Protein AF-A0A9P0Q1R1-F1 (afdb_monomer)

Solvent-accessible surface area (backbone atoms only — not comparable to full-atom values): 11435 Å² total; per-residue (Å²): 138,82,85,85,80,83,77,82,74,82,74,81,72,87,67,75,89,69,56,70,62,76,82,50,69,72,84,84,76,77,87,70,83,75,78,79,82,68,79,78,74,82,75,78,79,86,62,91,39,75,67,53,59,53,52,52,48,54,54,49,52,53,52,50,53,50,53,52,52,53,51,54,52,50,56,55,50,54,54,50,54,52,52,50,54,53,52,53,53,53,52,54,52,50,54,55,52,52,55,54,51,59,68,67,64,80,79,73,84,93,80,92,78,80,90,78,80,82,72,75,84,69,53,48,21,78,78,80,60,49,46,53,89,80,51,90,70,59,75,47,69,42,88,92,75,73,46,37,29,39,27,76,74,66,73,40,77,80,82,84,77,75,95,78,78,76,87,76,86,129

Radius of gyration: 47.28 Å; Cα contacts (8 Å, |Δi|>4): 59; chains: 1; bounding box: 115×58×116 Å

Foldseek 3Di:
DDDDDDDPPDDPDPDDCDPPCNVPVDPDDDPDPPPCPDDPPPDPPPPVPPVVVVVVVVVVVVVVVVVVVVVVVVVVVVVVVVVVVVVVVVVVVVVVVVVVVVVVVPDDDDDDDDDDPPPPPFAAAPQPRDTPVVDPADKDADPPPRHMHGCVRVVNPPPPDDPDDDPDDD

Sequence (170 aa):
MSRETDSFANKKYAFTLVSPKQLLPSPVTTQKNRIQTRKKGKSAIITSSPYKEELEKELQETQQMEQLKVKRNIDRQTKKEEKQKIIEQKQKLMKKKQQNRIRQKGKRPRHESTAESDDEDDTSCLYCSGLYSESVEGWINYIKCNKWAHCGCADVEDDDNEAHVHLFIL

InterPro domains:
  IPR011011 Zinc finger, FYVE/PHD-type [SSF57903] (112-158)

Organism: Acanthoscelides obtectus (NCBI:txid200917)

Mean predicted aligned error: 23.27 Å

Nearest PDB structures (foldseek):
  5yc4-assembly1_A  TM=7.554E-01  e=2.641E-02  Arabidopsis thaliana
  5c13-assembly2_G  TM=7.736E-01  e=5.683E-01  Homo sapiens
  1wen-assembly1_A  TM=4.992E-01  e=1.288E+00  Mus musculus

pLDDT: mean 72.81, std 15.69, range [38.12, 93.75]

Structure (mmCIF, N/CA/C/O backbone):
data_AF-A0A9P0Q1R1-F1
#
_entry.id   AF-A0A9P0Q1R1-F1
#
loop_
_atom_site.group_PDB
_atom_site.id
_atom_site.type_symbol
_atom_site.label_atom_id
_atom_site.label_alt_id
_atom_site.label_comp_id
_atom_site.label_asym_id
_atom_site.label_entity_id
_atom_site.label_seq_id
_atom_site.pdbx_PDB_ins_code
_atom_site.Cartn_x
_atom_site.Cartn_y
_atom_site.Cartn_z
_atom_site.occupancy
_atom_site.B_iso_or_equiv
_atom_site.auth_seq_id
_atom_site.auth_comp_id
_atom_site.auth_asym_id
_atom_site.auth_atom_id
_atom_site.pdbx_PDB_model_num
ATOM 1 N N . MET A 1 1 ? 89.881 -35.052 -56.780 1.00 41.00 1 MET A N 1
ATOM 2 C CA . MET A 1 1 ? 89.723 -33.662 -57.255 1.00 41.00 1 MET A CA 1
ATOM 3 C C . MET A 1 1 ? 88.570 -33.052 -56.485 1.00 41.00 1 MET A C 1
ATOM 5 O O . MET A 1 1 ? 87.518 -33.672 -56.385 1.00 41.00 1 MET A O 1
ATOM 9 N N . SER A 1 2 ? 88.874 -31.969 -55.784 1.00 41.84 2 SER A N 1
ATOM 10 C CA . SER A 1 2 ? 88.218 -31.515 -54.558 1.00 41.84 2 SER A CA 1
ATOM 11 C C . SER A 1 2 ? 86.962 -30.683 -54.820 1.00 41.84 2 SER A C 1
ATOM 13 O O . SER A 1 2 ? 86.873 -29.998 -55.831 1.00 41.84 2 SER A O 1
ATOM 15 N N . ARG A 1 3 ? 85.997 -30.755 -53.893 1.00 46.25 3 ARG A N 1
ATOM 16 C CA . ARG A 1 3 ? 84.803 -29.900 -53.847 1.00 46.25 3 ARG A CA 1
ATOM 17 C C . ARG A 1 3 ? 85.202 -28.510 -53.356 1.00 46.25 3 ARG A C 1
ATOM 19 O O . ARG A 1 3 ? 85.754 -28.399 -52.265 1.00 46.25 3 ARG A O 1
ATOM 26 N N . GLU A 1 4 ? 84.906 -27.482 -54.140 1.00 54.03 4 GLU A N 1
ATOM 27 C CA . GLU A 1 4 ? 85.075 -26.085 -53.743 1.00 54.03 4 GLU A CA 1
ATOM 28 C C . GLU A 1 4 ? 83.847 -25.645 -52.938 1.00 54.03 4 GLU A C 1
ATOM 30 O O . GLU A 1 4 ? 82.710 -25.699 -53.404 1.00 54.03 4 GLU A O 1
ATOM 35 N N . THR A 1 5 ? 84.072 -25.287 -51.676 1.00 54.78 5 THR A N 1
ATOM 36 C CA . THR A 1 5 ? 83.091 -24.630 -50.813 1.00 54.78 5 THR A CA 1
ATOM 37 C C . THR A 1 5 ? 83.268 -23.126 -50.961 1.00 54.78 5 THR A C 1
ATOM 39 O O . THR A 1 5 ? 84.217 -22.568 -50.405 1.00 54.78 5 THR A O 1
ATOM 42 N N . ASP A 1 6 ? 82.364 -22.465 -51.678 1.00 53.66 6 ASP A N 1
ATOM 43 C CA . ASP A 1 6 ? 82.364 -21.007 -51.752 1.00 53.66 6 ASP A CA 1
ATOM 44 C C . ASP A 1 6 ? 81.908 -20.403 -50.421 1.00 53.66 6 ASP A C 1
ATOM 46 O O . ASP A 1 6 ? 80.764 -20.535 -49.977 1.00 53.66 6 ASP A O 1
ATOM 50 N N . SER A 1 7 ? 82.852 -19.729 -49.766 1.00 52.12 7 SER A N 1
ATOM 51 C CA . SER A 1 7 ? 82.623 -18.936 -48.572 1.00 52.12 7 SER A CA 1
ATOM 52 C C . SER A 1 7 ? 81.792 -17.704 -48.934 1.00 52.12 7 SER A C 1
ATOM 54 O O . SER A 1 7 ? 82.274 -16.800 -49.621 1.00 52.12 7 SER A O 1
ATOM 56 N N . PHE A 1 8 ? 80.558 -17.619 -48.442 1.00 52.28 8 PHE A N 1
ATOM 57 C CA . PHE A 1 8 ? 79.785 -16.381 -48.514 1.00 52.28 8 PHE A CA 1
ATOM 58 C C . PHE A 1 8 ? 80.388 -15.349 -47.555 1.00 52.28 8 PHE A C 1
ATOM 60 O O . PHE A 1 8 ? 80.049 -15.269 -46.375 1.00 52.28 8 PHE A O 1
ATOM 67 N N . ALA A 1 9 ? 81.322 -14.558 -48.081 1.00 58.06 9 ALA A N 1
ATOM 68 C CA . ALA A 1 9 ? 81.870 -13.390 -47.420 1.00 58.06 9 ALA A CA 1
ATOM 69 C C . ALA A 1 9 ? 80.733 -12.419 -47.064 1.00 58.06 9 ALA A C 1
ATOM 71 O O . ALA A 1 9 ? 80.026 -11.900 -47.932 1.00 58.06 9 ALA A O 1
ATOM 72 N N . ASN A 1 10 ? 80.574 -12.179 -45.763 1.00 59.53 10 ASN A N 1
ATOM 73 C CA . ASN A 1 10 ? 79.672 -11.199 -45.177 1.00 59.53 10 ASN A CA 1
ATOM 74 C C . ASN A 1 10 ? 80.083 -9.789 -45.635 1.00 59.53 10 ASN A C 1
ATOM 76 O O . ASN A 1 10 ? 80.908 -9.121 -45.005 1.00 59.53 10 ASN A O 1
ATOM 80 N N . LYS A 1 11 ? 79.545 -9.349 -46.779 1.00 61.84 11 LYS A N 1
ATOM 81 C CA . LYS A 1 11 ? 79.620 -7.955 -47.220 1.00 61.84 11 LYS A CA 1
ATOM 82 C C . LYS A 1 11 ? 78.961 -7.106 -46.135 1.00 61.84 11 LYS A C 1
ATOM 84 O O . LYS A 1 11 ? 77.746 -7.141 -45.979 1.00 61.84 11 LYS A O 1
ATOM 89 N N . LYS A 1 12 ? 79.768 -6.339 -45.395 1.00 63.78 12 LYS A N 1
ATOM 90 C CA . LYS A 1 12 ? 79.289 -5.267 -44.516 1.00 63.78 12 LYS A CA 1
ATOM 91 C C . LYS A 1 12 ? 78.518 -4.275 -45.376 1.00 63.78 12 LYS A C 1
ATOM 93 O O . LYS A 1 12 ? 79.107 -3.432 -46.048 1.00 63.78 12 LYS A O 1
ATOM 98 N N . TYR A 1 13 ? 77.206 -4.424 -45.414 1.00 63.91 13 TYR A N 1
ATOM 99 C CA . TYR A 1 13 ? 76.365 -3.499 -46.134 1.00 63.91 13 TYR A CA 1
ATOM 100 C C . TYR A 1 13 ? 76.441 -2.123 -45.464 1.00 63.91 13 TYR A C 1
ATOM 102 O O . TYR A 1 13 ? 76.145 -1.973 -44.280 1.00 63.91 13 TYR A O 1
ATOM 110 N N . ALA A 1 14 ? 76.835 -1.115 -46.237 1.00 63.00 14 ALA A N 1
ATOM 111 C CA . ALA A 1 14 ? 76.881 0.282 -45.823 1.00 63.00 14 ALA A CA 1
ATOM 112 C C . ALA A 1 14 ? 75.497 0.948 -45.930 1.00 63.00 14 ALA A C 1
ATOM 114 O O . ALA A 1 14 ? 75.384 2.081 -46.391 1.00 63.00 14 ALA A O 1
ATOM 115 N N . PHE A 1 15 ? 74.428 0.245 -45.546 1.00 62.84 15 PHE A N 1
ATOM 116 C CA . PHE A 1 15 ? 73.164 0.926 -45.312 1.00 62.84 15 PHE A CA 1
ATOM 117 C C . PHE A 1 15 ? 73.273 1.647 -43.973 1.00 62.84 15 PHE A C 1
ATOM 119 O O . PHE A 1 15 ? 73.406 1.031 -42.916 1.00 62.84 15 PHE A O 1
ATOM 126 N N . THR A 1 16 ? 73.237 2.975 -44.013 1.00 68.75 16 THR A N 1
ATOM 127 C CA . THR A 1 16 ? 72.871 3.746 -42.831 1.00 68.75 16 THR A CA 1
ATOM 128 C C . THR A 1 16 ? 71.535 3.194 -42.341 1.00 68.75 16 THR A C 1
ATOM 130 O O . THR A 1 16 ? 70.574 3.105 -43.105 1.00 68.75 16 THR A O 1
ATOM 133 N N . LEU A 1 17 ? 71.488 2.750 -41.083 1.00 71.12 17 LEU A N 1
ATOM 134 C CA . LEU A 1 17 ? 70.259 2.319 -40.417 1.00 71.12 17 LEU A CA 1
ATOM 135 C C . LEU A 1 17 ? 69.361 3.549 -40.237 1.00 71.12 17 LEU A C 1
ATOM 137 O O . LEU A 1 17 ? 69.331 4.177 -39.182 1.00 71.12 17 LEU A O 1
ATOM 141 N N . VAL A 1 18 ? 68.684 3.940 -41.312 1.00 76.12 18 VAL A N 1
ATOM 142 C CA . VAL A 1 18 ? 67.708 5.023 -41.317 1.00 76.12 18 VAL A CA 1
ATOM 143 C C . VAL A 1 18 ? 66.406 4.450 -40.773 1.00 76.12 18 VAL A C 1
ATOM 145 O O . VAL A 1 18 ? 65.902 3.436 -41.259 1.00 76.12 18 VAL A O 1
ATOM 148 N N . SER A 1 19 ? 65.871 5.078 -39.727 1.00 76.56 19 SER A N 1
ATOM 149 C CA . SER A 1 19 ? 64.625 4.633 -39.108 1.00 76.56 19 SER A CA 1
ATOM 150 C C . SER A 1 19 ? 63.479 4.748 -40.123 1.00 76.56 19 SER A C 1
ATOM 152 O O . SER A 1 19 ? 63.395 5.768 -40.812 1.00 76.56 19 SER A O 1
ATOM 154 N N . PRO A 1 20 ? 62.540 3.784 -40.187 1.00 78.56 20 PRO A N 1
ATOM 155 C CA . PRO A 1 20 ? 61.384 3.855 -41.086 1.00 78.56 20 PRO A CA 1
ATOM 156 C C . PRO A 1 20 ? 60.610 5.182 -41.006 1.00 78.56 20 PRO A C 1
ATOM 158 O O . PRO A 1 20 ? 60.102 5.673 -42.010 1.00 78.56 20 PRO A O 1
ATOM 161 N N . LYS A 1 21 ? 60.597 5.824 -39.831 1.00 77.12 21 LYS A N 1
ATOM 162 C CA . LYS A 1 21 ? 59.962 7.130 -39.597 1.00 77.12 21 LYS A CA 1
ATOM 163 C C . LYS A 1 21 ? 60.624 8.296 -40.352 1.00 77.12 21 LYS A C 1
ATOM 165 O O . LYS A 1 21 ? 59.972 9.309 -40.581 1.00 77.12 21 LYS A O 1
ATOM 170 N N . GLN A 1 22 ? 61.902 8.174 -40.716 1.00 78.00 22 GLN A N 1
ATOM 171 C CA . GLN A 1 22 ? 62.642 9.185 -41.484 1.00 78.00 22 GLN A CA 1
ATOM 172 C C . GLN A 1 22 ? 62.397 9.059 -42.990 1.00 78.00 22 GLN A C 1
ATOM 174 O O . GLN A 1 22 ? 62.430 10.062 -43.694 1.00 78.00 22 GLN A O 1
ATOM 179 N N . LEU A 1 23 ? 62.133 7.845 -43.478 1.00 78.06 23 LEU A N 1
ATOM 180 C CA . LEU A 1 23 ? 61.793 7.604 -44.883 1.00 78.06 23 LEU A CA 1
ATOM 181 C C . LEU A 1 23 ? 60.318 7.902 -45.167 1.00 78.06 23 LEU A C 1
ATOM 183 O O . LEU A 1 23 ? 59.968 8.329 -46.263 1.00 78.06 23 LEU A O 1
ATOM 187 N N . LEU A 1 24 ? 59.458 7.688 -44.170 1.00 78.50 24 LEU A N 1
ATOM 188 C CA . LEU A 1 24 ? 58.016 7.875 -44.267 1.00 78.50 24 LEU A CA 1
ATOM 189 C C . LEU A 1 24 ? 57.543 8.740 -43.094 1.00 78.50 24 LEU A C 1
ATOM 191 O O . LEU A 1 24 ? 57.077 8.204 -42.082 1.00 78.50 24 LEU A O 1
ATOM 195 N N . PRO A 1 25 ? 57.679 10.078 -43.181 1.00 76.62 25 PRO A N 1
ATOM 196 C CA . PRO A 1 25 ? 57.131 10.944 -42.154 1.00 76.62 25 PRO A CA 1
ATOM 197 C C . PRO A 1 25 ? 55.617 10.726 -42.085 1.00 76.62 25 PRO A C 1
ATOM 199 O O . PRO A 1 25 ? 54.891 10.940 -43.055 1.00 76.62 25 PRO A O 1
ATOM 202 N N . SER A 1 26 ? 55.144 10.268 -40.924 1.00 77.50 26 SER A N 1
ATOM 203 C CA . SER A 1 26 ? 53.715 10.082 -40.677 1.00 77.50 26 SER A CA 1
ATOM 204 C C . SER A 1 26 ? 52.995 11.417 -40.878 1.00 77.50 26 SER A C 1
ATOM 206 O O . SER A 1 26 ? 53.475 12.432 -40.363 1.00 77.50 26 SER A O 1
ATOM 208 N N . PRO A 1 27 ? 51.844 11.447 -41.571 1.00 78.75 27 PRO A N 1
ATOM 209 C CA . PRO A 1 27 ? 51.099 12.681 -41.771 1.00 78.75 27 PRO A CA 1
ATOM 210 C C . PRO A 1 27 ? 50.7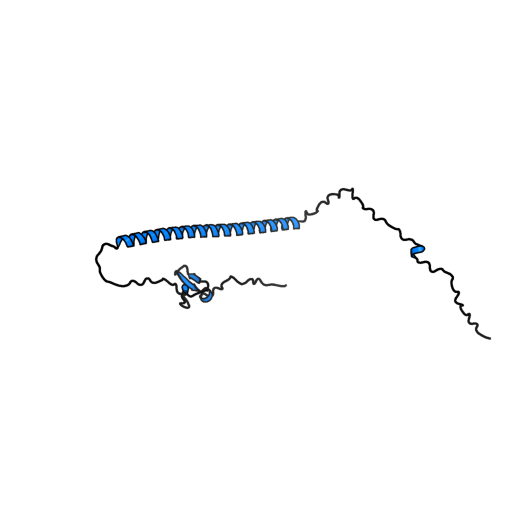44 13.296 -40.414 1.00 78.75 27 PRO A C 1
ATOM 212 O O . PRO A 1 27 ? 49.992 12.719 -39.624 1.00 78.75 27 PRO A O 1
ATOM 215 N N . VAL A 1 28 ? 51.314 14.468 -40.125 1.00 75.25 28 VAL A N 1
ATOM 216 C CA . VAL A 1 28 ? 51.021 15.216 -38.901 1.00 75.25 28 VAL A CA 1
ATOM 217 C C . VAL A 1 28 ? 49.658 15.866 -39.084 1.00 75.25 28 VAL A C 1
ATOM 219 O O . VAL A 1 28 ? 49.513 16.881 -39.762 1.00 75.25 28 VAL A O 1
ATOM 222 N N . THR A 1 29 ? 48.633 15.251 -38.503 1.00 75.25 29 THR A N 1
ATOM 223 C CA . THR A 1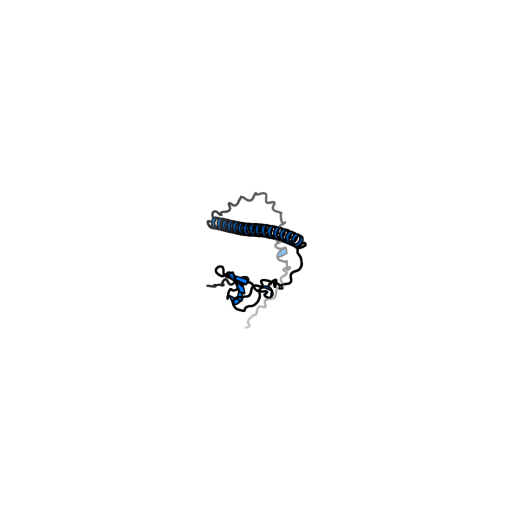 29 ? 47.285 15.818 -38.511 1.00 75.25 29 THR A CA 1
ATOM 224 C C . THR A 1 29 ? 47.178 16.817 -37.367 1.00 75.25 29 THR A C 1
ATOM 226 O O . THR A 1 29 ? 47.240 16.439 -36.199 1.00 75.25 29 THR A O 1
ATOM 229 N N . THR A 1 30 ? 47.001 18.100 -37.677 1.00 75.75 30 THR A N 1
ATOM 230 C CA . THR A 1 30 ? 46.547 19.066 -36.674 1.00 75.75 30 THR A CA 1
ATOM 231 C C . THR A 1 30 ? 45.080 18.774 -36.385 1.00 75.75 30 THR A C 1
ATOM 233 O O . THR A 1 30 ? 44.258 18.721 -37.303 1.00 75.75 30 THR A O 1
ATOM 236 N N . GLN A 1 31 ? 44.735 18.521 -35.119 1.00 70.94 31 GLN A N 1
ATOM 237 C CA . GLN A 1 31 ? 43.339 18.355 -34.723 1.00 70.94 31 GLN A CA 1
ATOM 238 C C . GLN A 1 31 ? 42.609 19.673 -34.994 1.00 70.94 31 GLN A C 1
ATOM 240 O O . GLN A 1 31 ? 42.691 20.626 -34.223 1.00 70.94 31 GLN A O 1
ATOM 245 N N . LYS A 1 32 ? 41.924 19.762 -36.134 1.00 71.81 32 LYS A N 1
ATOM 246 C CA . LYS A 1 32 ? 41.014 20.868 -36.403 1.00 71.81 32 LYS A CA 1
ATOM 247 C C . LYS A 1 32 ? 39.754 20.594 -35.598 1.00 71.81 32 LYS A C 1
ATOM 249 O O . LYS A 1 32 ? 39.065 19.609 -35.860 1.00 71.81 32 LYS A O 1
ATOM 254 N N . ASN A 1 33 ? 39.445 21.467 -34.643 1.00 71.81 33 ASN A N 1
ATOM 255 C CA . ASN A 1 33 ? 38.145 21.470 -33.982 1.00 71.81 33 ASN A CA 1
ATOM 256 C C . ASN A 1 33 ? 37.072 21.633 -35.061 1.00 71.81 33 ASN A C 1
ATOM 258 O O . ASN A 1 33 ? 36.887 22.714 -35.623 1.00 71.81 33 ASN A O 1
ATOM 262 N N . ARG A 1 34 ? 36.403 20.534 -35.416 1.00 69.69 34 ARG A N 1
ATOM 263 C CA . ARG A 1 34 ? 35.318 20.556 -36.392 1.00 69.69 34 ARG A CA 1
ATOM 264 C C . ARG A 1 34 ? 34.148 21.288 -35.751 1.00 69.69 34 ARG A C 1
ATOM 266 O O . ARG A 1 34 ? 33.402 20.696 -34.976 1.00 69.69 34 ARG A O 1
ATOM 273 N N . ILE A 1 35 ? 33.972 22.562 -36.091 1.00 68.19 35 ILE A N 1
ATOM 274 C CA . ILE A 1 35 ? 32.751 23.294 -35.759 1.00 68.19 35 ILE A CA 1
ATOM 275 C C . ILE A 1 35 ? 31.608 22.579 -36.488 1.00 68.19 35 ILE A C 1
ATOM 277 O O . ILE A 1 35 ? 31.529 22.583 -37.718 1.00 68.19 35 ILE A O 1
ATOM 281 N N . GLN A 1 36 ? 30.755 21.885 -35.732 1.00 68.25 36 GLN A N 1
ATOM 282 C CA . GLN A 1 36 ? 29.568 21.227 -36.268 1.00 68.25 36 GLN A CA 1
ATOM 283 C C . GLN A 1 36 ? 28.529 22.301 -36.615 1.00 68.25 36 GLN A C 1
ATOM 285 O O . GLN A 1 36 ? 27.674 22.640 -35.807 1.00 68.25 36 GLN A O 1
ATOM 290 N N . THR A 1 37 ? 28.601 22.860 -37.823 1.00 67.88 37 THR A N 1
ATOM 291 C CA . THR A 1 37 ? 27.641 23.871 -38.309 1.00 67.88 37 THR A CA 1
ATOM 292 C C . THR A 1 37 ? 26.334 23.269 -38.824 1.00 67.88 37 THR A C 1
ATOM 294 O O . THR A 1 37 ? 25.393 23.994 -39.146 1.00 67.88 37 THR A O 1
ATOM 297 N N . ARG A 1 38 ? 26.230 21.937 -38.901 1.00 70.06 38 ARG A N 1
ATOM 298 C CA . ARG A 1 38 ? 25.011 21.271 -39.360 1.00 70.06 38 ARG A CA 1
ATOM 299 C C . ARG A 1 38 ? 24.111 20.985 -38.163 1.00 70.06 38 ARG A C 1
ATOM 301 O O . ARG A 1 38 ? 24.468 20.185 -37.302 1.00 70.06 38 ARG A O 1
ATOM 308 N N . LYS A 1 39 ? 22.924 21.599 -38.134 1.00 69.38 39 LYS A N 1
ATOM 309 C CA . LYS A 1 39 ? 21.841 21.189 -37.231 1.00 69.38 39 LYS A CA 1
ATOM 310 C C . LYS A 1 39 ? 21.623 19.685 -37.440 1.00 69.38 39 LYS A C 1
ATOM 312 O O . LYS A 1 39 ? 21.306 19.276 -38.559 1.00 69.38 39 LYS A O 1
ATOM 317 N N . LYS A 1 40 ? 21.854 18.861 -36.409 1.00 68.19 40 LYS A N 1
ATOM 318 C CA . LYS A 1 40 ? 21.469 17.441 -36.431 1.00 68.19 40 LYS A CA 1
ATOM 319 C C . LYS A 1 40 ? 20.002 17.384 -36.863 1.00 68.19 40 LYS A C 1
ATOM 321 O O . LYS A 1 40 ? 19.168 18.072 -36.276 1.00 68.19 40 LYS A O 1
ATOM 326 N N . GLY A 1 41 ? 19.700 16.630 -37.919 1.00 70.56 41 GLY A N 1
ATOM 327 C CA . GLY A 1 41 ? 18.312 16.361 -38.284 1.00 70.56 41 GLY A CA 1
ATOM 328 C C . GLY A 1 41 ? 17.590 15.757 -37.080 1.00 70.56 41 GLY A C 1
ATOM 329 O O . GLY A 1 41 ? 18.198 15.006 -36.316 1.00 70.56 41 GLY A O 1
ATOM 330 N N . LYS A 1 42 ? 16.319 16.114 -36.880 1.00 74.25 42 LYS A N 1
ATOM 331 C CA . LYS A 1 42 ? 15.487 15.483 -35.853 1.00 74.25 42 LYS A CA 1
ATOM 332 C C . LYS A 1 42 ? 15.372 14.004 -36.224 1.00 74.25 42 LYS A C 1
ATOM 334 O O . LYS A 1 42 ? 14.749 13.683 -37.231 1.00 74.25 42 LYS A O 1
ATOM 339 N N . SER A 1 43 ? 15.999 13.113 -35.464 1.00 69.12 43 SER A N 1
ATOM 340 C CA . SER A 1 43 ? 15.677 11.693 -35.555 1.00 69.12 43 SER A CA 1
ATOM 341 C C . SER A 1 43 ? 14.233 11.547 -35.089 1.00 69.12 43 SER A C 1
ATOM 343 O O . SER A 1 43 ? 13.935 11.856 -33.933 1.00 69.12 43 SER A O 1
ATOM 345 N N . ALA A 1 44 ? 13.330 11.144 -35.983 1.00 66.06 44 ALA A N 1
ATOM 346 C CA . ALA A 1 44 ? 12.012 10.702 -35.562 1.00 66.06 44 ALA A CA 1
ATOM 347 C C . ALA A 1 44 ? 12.241 9.514 -34.626 1.00 66.06 44 ALA A C 1
ATOM 349 O O . ALA A 1 44 ? 12.812 8.503 -35.033 1.00 66.06 44 ALA A O 1
ATOM 350 N N . ILE A 1 45 ? 11.897 9.675 -33.350 1.00 63.34 45 ILE A N 1
ATOM 351 C CA . ILE A 1 45 ? 11.909 8.562 -32.413 1.00 63.34 45 ILE A CA 1
ATOM 352 C C . ILE A 1 45 ? 10.837 7.598 -32.934 1.00 63.34 45 ILE A C 1
ATOM 354 O O . ILE A 1 45 ? 9.648 7.900 -32.857 1.00 63.34 45 ILE A O 1
ATOM 358 N N . ILE A 1 46 ? 11.259 6.473 -33.518 1.00 62.22 46 ILE A N 1
ATOM 359 C CA . ILE A 1 46 ? 10.381 5.377 -33.949 1.00 62.22 46 ILE A CA 1
ATOM 360 C C . ILE A 1 46 ? 9.915 4.651 -32.679 1.00 62.22 46 ILE A C 1
ATOM 362 O O . ILE A 1 46 ? 10.341 3.543 -32.381 1.00 62.22 46 ILE A O 1
ATOM 366 N N . THR A 1 47 ? 9.107 5.313 -31.854 1.00 63.56 47 THR A N 1
ATOM 367 C CA . THR A 1 47 ? 8.450 4.688 -30.699 1.00 63.56 47 THR A CA 1
ATOM 368 C C . THR A 1 47 ? 6.938 4.800 -30.797 1.00 63.56 47 THR A C 1
ATOM 370 O O . THR A 1 47 ? 6.252 4.963 -29.798 1.00 63.56 47 THR A O 1
ATOM 373 N N . SER A 1 48 ? 6.393 4.576 -31.992 1.00 62.69 48 SER A N 1
ATOM 374 C CA . SER A 1 48 ? 5.144 3.815 -32.100 1.00 62.69 48 SER A CA 1
ATOM 375 C C . SER A 1 48 ? 5.459 2.321 -31.935 1.00 62.69 48 SER A C 1
ATOM 377 O O . SER A 1 48 ? 5.160 1.507 -32.805 1.00 62.69 48 SER A O 1
ATOM 379 N N . SER A 1 49 ? 6.182 1.978 -30.867 1.00 68.56 49 SER A N 1
ATOM 380 C CA . SER A 1 49 ? 6.364 0.594 -30.456 1.00 68.56 49 SER A CA 1
ATOM 381 C C . SER A 1 49 ? 5.224 0.302 -29.486 1.00 68.56 49 SER A C 1
ATOM 383 O O . SER A 1 49 ? 5.075 1.082 -28.543 1.00 68.56 49 SER A O 1
ATOM 385 N N . PRO A 1 50 ? 4.428 -0.761 -29.685 1.00 70.69 50 PRO A N 1
ATOM 386 C CA . PRO A 1 50 ? 3.334 -1.130 -28.777 1.00 70.69 50 PRO A CA 1
ATOM 387 C C . PRO A 1 50 ? 3.786 -1.203 -27.307 1.00 70.69 50 PRO A C 1
ATOM 389 O O . PRO A 1 50 ? 3.036 -0.852 -26.405 1.00 70.69 50 PRO A O 1
ATOM 392 N N . TYR A 1 51 ? 5.067 -1.505 -27.084 1.00 76.75 51 TYR A N 1
ATOM 393 C CA . TYR A 1 51 ? 5.718 -1.505 -25.776 1.00 76.75 51 TYR A CA 1
ATOM 394 C C . TYR A 1 51 ? 5.697 -0.150 -25.042 1.00 76.75 51 TYR A C 1
ATOM 396 O O . TYR A 1 51 ? 5.665 -0.096 -23.819 1.00 76.75 51 TYR A O 1
ATOM 404 N N . LYS A 1 52 ? 5.707 0.977 -25.764 1.00 80.75 52 LYS A N 1
ATOM 405 C CA . LYS A 1 52 ? 5.684 2.306 -25.138 1.00 80.75 52 LYS A CA 1
ATOM 406 C C . LYS A 1 52 ? 4.321 2.623 -24.515 1.00 80.75 52 LYS A C 1
ATOM 408 O O . LYS A 1 52 ? 4.277 3.242 -23.460 1.00 80.75 52 L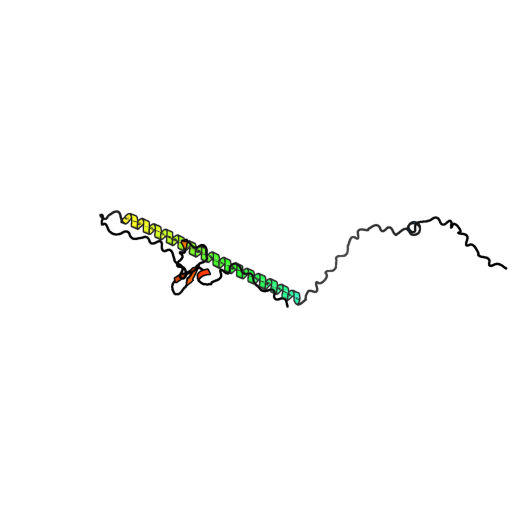YS A O 1
ATOM 413 N N . GLU A 1 53 ? 3.231 2.216 -25.163 1.00 83.12 53 GLU A N 1
ATOM 414 C CA . GLU A 1 53 ? 1.878 2.458 -24.649 1.00 83.12 53 GLU A CA 1
ATOM 415 C C . GLU A 1 53 ? 1.602 1.617 -23.396 1.00 83.12 53 GLU A C 1
ATOM 417 O O . GLU A 1 53 ? 0.994 2.102 -22.445 1.00 83.12 53 GLU A O 1
ATOM 422 N N . GLU A 1 54 ? 2.094 0.379 -23.379 1.00 86.06 54 GLU A N 1
ATOM 423 C CA . GLU A 1 54 ? 2.024 -0.510 -22.218 1.00 86.06 54 GLU A CA 1
ATOM 424 C C . GLU A 1 54 ? 2.791 0.073 -21.024 1.00 86.06 54 GLU A C 1
ATOM 426 O O . GLU A 1 54 ? 2.212 0.247 -19.954 1.00 86.06 54 GLU A O 1
ATOM 431 N N . LEU A 1 55 ? 4.030 0.533 -21.240 1.00 85.31 55 LEU A N 1
ATOM 432 C CA . LEU A 1 55 ? 4.821 1.215 -20.209 1.00 85.31 55 LEU A CA 1
ATOM 433 C C . LEU A 1 55 ? 4.136 2.475 -19.660 1.00 85.31 55 LEU A C 1
ATOM 435 O O . LEU A 1 55 ? 4.176 2.739 -18.459 1.00 85.31 55 LEU A O 1
ATOM 439 N N . GLU A 1 56 ? 3.518 3.286 -20.521 1.00 89.00 56 GLU A N 1
ATOM 440 C CA . GLU A 1 56 ? 2.801 4.487 -20.080 1.00 89.00 56 GLU A CA 1
ATOM 441 C C . GLU A 1 56 ? 1.549 4.139 -19.260 1.00 89.00 56 GLU A C 1
ATOM 443 O O . GLU A 1 56 ? 1.264 4.828 -18.277 1.00 89.00 56 GLU A O 1
ATOM 448 N N . LYS A 1 57 ? 0.830 3.063 -19.607 1.00 91.06 57 LYS A N 1
ATOM 449 C CA . LYS A 1 57 ? -0.316 2.571 -18.825 1.00 91.06 57 LYS A CA 1
ATOM 450 C C . LYS A 1 57 ? 0.115 2.026 -17.47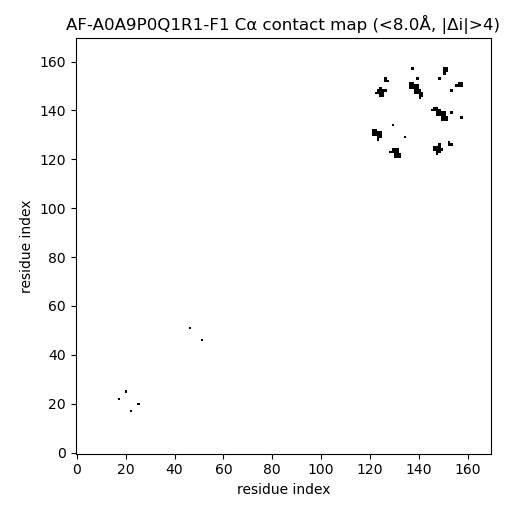0 1.00 91.06 57 LYS A C 1
ATOM 452 O O . LYS A 1 57 ? -0.460 2.438 -16.468 1.00 91.06 57 LYS A O 1
ATOM 457 N N . GLU A 1 58 ? 1.160 1.206 -17.408 1.00 91.06 58 GLU A N 1
ATOM 458 C CA . GLU A 1 58 ? 1.700 0.689 -16.142 1.00 91.06 58 GLU A CA 1
ATOM 459 C C . GLU A 1 58 ? 2.129 1.824 -15.200 1.00 91.06 58 GLU A C 1
ATOM 461 O O . GLU A 1 58 ? 1.827 1.816 -14.002 1.00 91.06 58 GLU A O 1
ATOM 466 N N . LEU A 1 59 ? 2.779 2.862 -15.739 1.00 92.75 59 LEU A N 1
ATOM 467 C CA . LEU A 1 59 ? 3.146 4.052 -14.969 1.00 92.75 59 LEU A CA 1
ATOM 468 C C . LEU A 1 59 ? 1.920 4.841 -14.487 1.00 92.75 59 LEU A C 1
ATOM 470 O O . LEU A 1 59 ? 1.931 5.380 -13.381 1.00 92.75 59 LEU A O 1
ATOM 474 N N . GLN A 1 60 ? 0.850 4.918 -15.278 1.00 92.94 60 GLN A N 1
ATOM 475 C CA . GLN A 1 60 ? -0.384 5.580 -14.850 1.00 92.94 60 GLN A CA 1
ATOM 476 C C . GLN A 1 60 ? -1.137 4.766 -13.795 1.00 92.94 60 GLN A C 1
ATOM 478 O O . GLN A 1 60 ? -1.619 5.340 -12.821 1.00 92.94 60 GLN A O 1
ATOM 483 N N . GLU A 1 61 ? -1.225 3.447 -13.951 1.00 93.75 61 GLU A N 1
ATOM 484 C CA . GLU A 1 61 ? -1.887 2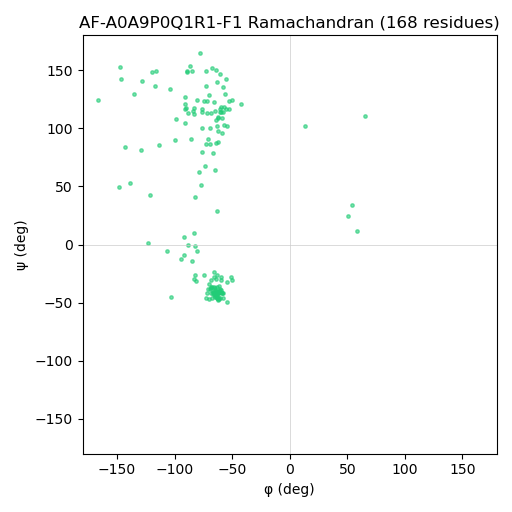.554 -12.998 1.00 93.75 61 GLU A CA 1
ATOM 485 C C . GLU A 1 61 ? -1.162 2.542 -11.651 1.00 93.75 61 GLU A C 1
ATOM 487 O O . GLU A 1 61 ? -1.797 2.686 -10.604 1.00 93.75 61 GLU A O 1
ATOM 492 N N . THR A 1 62 ? 0.171 2.466 -11.659 1.00 90.12 62 THR A N 1
ATOM 493 C CA . THR A 1 62 ? 0.988 2.560 -10.439 1.00 90.12 62 THR A CA 1
ATOM 494 C C . THR A 1 62 ? 0.789 3.902 -9.731 1.00 90.12 62 THR A C 1
ATOM 496 O O . THR A 1 62 ? 0.499 3.918 -8.533 1.00 90.12 62 THR A O 1
ATOM 499 N N . GLN A 1 63 ? 0.811 5.024 -10.462 1.00 92.25 63 GLN A N 1
ATOM 500 C CA . GLN A 1 63 ? 0.529 6.350 -9.897 1.00 92.25 63 GLN A CA 1
ATOM 501 C C . GLN A 1 63 ? -0.894 6.463 -9.332 1.00 92.25 63 GLN A C 1
ATOM 503 O O . GLN A 1 63 ? -1.090 7.027 -8.254 1.00 92.25 63 GLN A O 1
ATOM 508 N N . GLN A 1 64 ? -1.902 5.923 -10.021 1.00 91.19 64 GLN A N 1
ATOM 509 C CA . GLN A 1 64 ? -3.282 5.914 -9.527 1.00 91.19 64 GLN A CA 1
ATOM 510 C C . GLN A 1 64 ? -3.405 5.086 -8.244 1.00 91.19 64 GLN A C 1
ATOM 512 O O . GLN A 1 64 ? -4.021 5.532 -7.273 1.00 91.19 64 GLN A O 1
ATOM 517 N N . MET A 1 65 ? -2.775 3.912 -8.197 1.00 88.38 65 MET A N 1
ATOM 518 C CA . MET A 1 65 ? -2.760 3.045 -7.019 1.00 88.38 65 MET A CA 1
ATOM 519 C C . MET A 1 65 ? -2.073 3.711 -5.823 1.00 88.38 65 MET A C 1
ATOM 521 O O . MET A 1 65 ? -2.587 3.636 -4.703 1.00 88.38 65 MET A O 1
ATOM 525 N N . GLU A 1 66 ? -0.959 4.412 -6.035 1.00 90.00 66 GLU A N 1
ATOM 526 C CA . GLU A 1 66 ? -0.292 5.200 -4.993 1.00 90.00 66 GLU A CA 1
ATOM 527 C C . GLU A 1 66 ? -1.178 6.337 -4.479 1.00 90.00 66 GLU A C 1
ATOM 529 O O . GLU A 1 66 ? -1.360 6.478 -3.266 1.00 90.00 66 GLU A O 1
ATOM 534 N N . GLN A 1 67 ? -1.816 7.096 -5.374 1.00 86.38 67 GLN A N 1
ATOM 535 C CA . GLN A 1 67 ? -2.740 8.164 -4.984 1.00 86.38 67 GLN A CA 1
ATOM 536 C C . GLN A 1 67 ? -3.924 7.633 -4.161 1.00 86.38 67 GLN A C 1
ATOM 538 O O . GLN A 1 67 ? -4.335 8.265 -3.184 1.00 86.38 67 GLN A O 1
ATOM 543 N N . LEU A 1 68 ? -4.466 6.463 -4.510 1.00 87.38 68 LEU A N 1
ATOM 544 C CA . LEU A 1 68 ? -5.537 5.817 -3.749 1.00 87.38 68 LEU A CA 1
ATOM 545 C C . LEU A 1 68 ? -5.067 5.368 -2.358 1.00 87.38 68 LEU A C 1
ATOM 547 O O . LEU A 1 68 ? -5.801 5.553 -1.384 1.00 87.38 68 LEU A O 1
ATOM 551 N N . LYS A 1 69 ? -3.853 4.816 -2.235 1.00 86.44 69 LYS A N 1
ATOM 552 C CA . LYS A 1 69 ? -3.263 4.437 -0.937 1.00 86.44 69 LYS A CA 1
ATOM 553 C C . LYS A 1 69 ? -3.067 5.657 -0.033 1.00 86.44 69 LYS A C 1
ATOM 555 O O . LYS A 1 69 ? -3.461 5.618 1.132 1.00 86.44 69 LYS A O 1
ATOM 560 N N . VAL A 1 70 ? -2.538 6.755 -0.576 1.00 85.88 70 VAL A N 1
ATOM 561 C CA . VAL A 1 70 ? -2.343 8.010 0.169 1.00 85.88 70 VAL A CA 1
ATOM 562 C C . VAL A 1 70 ? -3.680 8.572 0.657 1.00 85.88 70 VAL A C 1
ATOM 564 O O . VAL A 1 70 ? -3.807 8.880 1.842 1.00 85.88 70 VAL A O 1
ATOM 567 N N . LYS A 1 71 ? -4.709 8.628 -0.202 1.00 83.31 71 LYS A N 1
ATOM 568 C CA . LYS A 1 71 ? -6.055 9.092 0.189 1.00 83.31 71 LYS A CA 1
ATOM 569 C C . LYS A 1 71 ? -6.651 8.260 1.329 1.00 83.31 71 LYS A C 1
ATOM 571 O O . LYS A 1 71 ? -7.104 8.830 2.316 1.00 83.31 71 LYS A O 1
ATOM 576 N N . ARG A 1 72 ? -6.570 6.924 1.254 1.00 79.38 72 ARG A N 1
ATOM 577 C CA . ARG A 1 72 ? -7.058 6.031 2.326 1.00 79.38 72 ARG A CA 1
ATOM 578 C C . ARG A 1 72 ? -6.347 6.270 3.659 1.00 79.38 72 ARG A C 1
ATOM 580 O O . ARG A 1 72 ? -6.987 6.215 4.709 1.00 79.38 72 ARG A O 1
ATOM 587 N N . ASN A 1 73 ? -5.042 6.535 3.630 1.00 81.06 73 ASN A N 1
ATOM 588 C CA . ASN A 1 73 ? -4.273 6.815 4.841 1.00 81.06 73 ASN A CA 1
ATOM 589 C C . ASN A 1 73 ? -4.666 8.158 5.468 1.00 81.06 73 ASN A C 1
ATOM 591 O O . ASN A 1 73 ? -4.860 8.217 6.683 1.00 81.06 73 ASN A O 1
ATOM 595 N N . ILE A 1 74 ? -4.866 9.196 4.651 1.00 83.38 74 ILE A N 1
ATOM 596 C CA . ILE A 1 74 ? -5.334 10.510 5.112 1.00 83.38 74 ILE A CA 1
ATOM 597 C C . ILE A 1 74 ? -6.732 10.391 5.733 1.00 83.38 74 ILE A C 1
ATOM 599 O O . ILE A 1 74 ? -6.933 10.845 6.857 1.00 83.38 74 ILE A O 1
ATOM 603 N N . ASP A 1 75 ? -7.672 9.702 5.078 1.00 82.56 75 ASP A N 1
ATOM 604 C CA . ASP A 1 75 ? -9.030 9.492 5.604 1.00 82.56 75 ASP A CA 1
ATOM 605 C C . ASP A 1 75 ? -9.033 8.705 6.927 1.00 82.56 75 ASP A C 1
ATOM 607 O O . ASP A 1 75 ? -9.825 8.966 7.838 1.00 82.56 75 ASP A O 1
ATOM 611 N N . ARG A 1 76 ? -8.123 7.734 7.078 1.00 83.56 76 ARG A N 1
ATOM 612 C CA . ARG A 1 76 ? -7.961 6.983 8.332 1.00 83.56 76 ARG A CA 1
ATOM 613 C C . ARG A 1 76 ? -7.393 7.866 9.445 1.00 83.56 76 ARG A C 1
ATOM 615 O O . ARG A 1 76 ? -7.787 7.697 10.601 1.00 83.56 76 ARG A O 1
ATOM 622 N N . GLN A 1 77 ? -6.489 8.785 9.115 1.00 79.81 77 GLN A N 1
ATOM 623 C CA . GLN A 1 77 ? -5.866 9.696 10.071 1.00 79.81 77 GLN A CA 1
ATOM 624 C C . GLN A 1 77 ? -6.841 10.785 10.539 1.00 79.81 77 GLN A C 1
ATOM 626 O O . GLN A 1 77 ? -7.016 10.956 11.745 1.00 79.81 77 GLN A O 1
ATOM 631 N N . THR A 1 78 ? -7.582 11.418 9.625 1.00 80.00 78 THR A N 1
ATOM 632 C CA . THR A 1 78 ? -8.597 12.432 9.967 1.00 80.00 78 THR A CA 1
ATOM 633 C C . THR A 1 78 ? -9.701 11.855 10.857 1.00 80.00 78 THR A C 1
ATOM 635 O O . THR A 1 78 ? -10.080 12.462 11.860 1.00 80.00 78 THR A O 1
ATOM 638 N N . LYS A 1 79 ? -10.152 10.624 10.579 1.00 81.50 79 LYS A N 1
ATOM 639 C CA . LYS A 1 79 ? -11.165 9.932 11.393 1.00 81.50 79 LYS A CA 1
ATOM 640 C C . LYS A 1 79 ? -10.655 9.543 12.787 1.00 81.50 79 LYS A C 1
ATOM 642 O O . LYS A 1 79 ? -11.445 9.484 13.732 1.00 81.50 79 LYS A O 1
ATOM 647 N N . LYS A 1 80 ? -9.352 9.266 12.939 1.00 81.31 80 LYS A N 1
ATOM 648 C CA . LYS A 1 80 ? -8.722 9.042 14.254 1.00 81.31 80 LYS A CA 1
ATOM 649 C C . LYS A 1 80 ? -8.657 10.341 15.058 1.00 81.31 80 LYS A C 1
ATOM 651 O O . LYS A 1 80 ? -9.071 10.345 16.215 1.00 81.31 80 LYS A O 1
ATOM 656 N N . GLU A 1 81 ? -8.222 11.435 14.439 1.00 81.69 81 GLU A N 1
ATOM 657 C CA . GLU A 1 81 ? -8.133 12.750 15.087 1.00 81.69 81 GLU A CA 1
ATOM 658 C C . GLU A 1 81 ? -9.503 13.268 15.543 1.00 81.69 81 GLU A C 1
ATOM 660 O O . GLU A 1 81 ? -9.640 13.786 16.654 1.00 81.69 81 GLU A O 1
ATOM 665 N N . GLU A 1 82 ? -10.546 13.084 14.731 1.00 86.94 82 GLU A N 1
ATOM 666 C CA . GLU A 1 82 ? -11.912 13.476 15.086 1.00 86.94 82 GLU A CA 1
ATOM 667 C C . GLU A 1 82 ? -12.447 12.667 16.279 1.00 86.94 82 GLU A C 1
ATOM 669 O O . GLU A 1 82 ? -12.965 13.239 17.243 1.00 86.94 82 GLU A O 1
ATOM 674 N N . LYS A 1 83 ? -12.243 11.341 16.282 1.00 84.81 83 LYS A N 1
ATOM 675 C CA . LYS A 1 83 ? -12.597 10.488 17.428 1.00 84.81 83 LYS A CA 1
ATOM 676 C C . LYS A 1 83 ? -11.864 10.910 18.701 1.00 84.81 83 LYS A C 1
ATOM 678 O O . LYS A 1 83 ? -12.480 10.943 19.766 1.00 84.81 83 LYS A O 1
ATOM 683 N N . GLN A 1 84 ? -10.584 11.259 18.599 1.00 85.50 84 GLN A N 1
ATOM 684 C CA . GLN A 1 84 ? -9.779 11.661 19.750 1.00 85.50 84 GLN A CA 1
ATOM 685 C C . GLN A 1 84 ? -10.264 12.990 20.350 1.00 85.50 84 GLN A C 1
ATOM 687 O O . GLN A 1 84 ? -10.434 13.081 21.566 1.00 85.50 84 GLN A O 1
ATOM 692 N N . LYS A 1 85 ? -10.635 13.970 19.511 1.00 86.69 85 LYS A N 1
ATOM 693 C CA . LYS A 1 85 ? -11.257 15.233 19.958 1.00 86.69 85 LYS A CA 1
ATOM 694 C C . LYS A 1 85 ? -12.591 15.011 20.681 1.00 86.69 85 LYS A C 1
ATOM 696 O O . LYS A 1 85 ? -12.854 15.657 21.697 1.00 86.69 85 LYS A O 1
ATOM 701 N N . ILE A 1 86 ? -13.424 14.083 20.199 1.00 88.44 86 ILE A N 1
ATOM 702 C CA . ILE A 1 86 ? -14.708 13.740 20.838 1.00 88.44 86 ILE A CA 1
ATOM 703 C C . ILE A 1 86 ? -14.487 13.101 22.218 1.00 88.44 86 ILE A C 1
ATOM 705 O O . ILE A 1 86 ? -15.189 13.437 23.176 1.00 88.44 86 ILE A O 1
ATOM 709 N N . ILE A 1 87 ? -13.512 12.195 22.341 1.00 87.44 87 ILE A N 1
ATOM 710 C CA . ILE A 1 87 ? -13.168 11.546 23.616 1.00 87.44 87 ILE A CA 1
ATOM 711 C C . ILE A 1 87 ? -12.666 12.588 24.622 1.00 87.44 87 ILE A C 1
ATOM 713 O O . ILE A 1 87 ? -13.139 12.621 25.760 1.00 87.44 87 ILE A O 1
ATOM 717 N N . GLU A 1 88 ? -11.789 13.497 24.195 1.00 89.12 88 GLU A N 1
ATOM 718 C CA . GLU A 1 88 ? -11.238 14.541 25.061 1.00 89.12 88 GLU A CA 1
ATOM 719 C C . GLU A 1 88 ? -12.325 15.512 25.566 1.00 89.12 88 GLU A C 1
ATOM 721 O O . GLU A 1 88 ? -12.352 15.878 26.746 1.00 89.12 88 GLU A O 1
ATOM 726 N N . GLN A 1 89 ? -13.288 15.884 24.712 1.00 85.44 89 GLN A N 1
ATOM 727 C CA . GLN A 1 89 ? -14.444 16.689 25.128 1.00 85.44 89 GLN A CA 1
ATOM 728 C C . GLN A 1 89 ? -15.337 15.954 26.137 1.00 85.44 89 GLN A C 1
ATOM 730 O O . GLN A 1 89 ? -15.747 16.548 27.140 1.00 85.44 89 GLN A O 1
ATOM 735 N N . LYS A 1 90 ? -15.609 14.658 25.926 1.00 85.56 90 LYS A N 1
ATOM 736 C CA . LYS A 1 90 ? -16.391 13.844 26.873 1.00 85.56 90 LYS A CA 1
ATOM 737 C C . LYS A 1 90 ? -15.703 13.738 28.235 1.00 85.56 90 LYS A C 1
ATOM 739 O O . LYS A 1 90 ? -16.369 13.905 29.257 1.00 85.56 90 LYS A O 1
ATOM 744 N N . GLN A 1 91 ? -14.384 13.547 28.270 1.00 83.44 91 GLN A N 1
ATOM 745 C CA . GLN A 1 91 ? -13.616 13.495 29.519 1.00 83.44 91 GLN A CA 1
ATOM 746 C C . GLN A 1 91 ? -13.665 14.827 30.288 1.00 83.44 91 GLN A C 1
ATOM 748 O O . GLN A 1 91 ? -13.874 14.833 31.504 1.00 83.44 91 GLN A O 1
ATOM 753 N N . LYS A 1 92 ? -13.555 15.971 29.595 1.00 82.62 92 LYS A N 1
ATOM 754 C CA . LYS A 1 92 ? -13.686 17.307 30.213 1.00 82.62 92 LYS A CA 1
ATOM 755 C C . LYS A 1 92 ? -15.077 17.523 30.828 1.00 82.62 92 LYS A C 1
ATOM 757 O O . LYS A 1 92 ? -15.185 18.056 31.935 1.00 82.62 92 LYS A O 1
ATOM 762 N N . LEU A 1 93 ? -16.137 17.065 30.157 1.00 79.69 93 LEU A N 1
ATOM 763 C CA . LEU A 1 93 ? -17.510 17.121 30.675 1.00 79.69 93 LEU A CA 1
ATOM 764 C C . LEU A 1 93 ? -17.706 16.225 31.909 1.00 79.69 93 LEU A C 1
ATOM 766 O O . LEU A 1 93 ? -18.329 16.662 32.882 1.00 79.69 93 LEU A O 1
ATOM 770 N N . MET A 1 94 ? -17.146 15.010 31.912 1.00 76.25 94 MET A N 1
ATOM 771 C CA . MET A 1 94 ? -17.210 14.105 33.067 1.00 76.25 94 MET A CA 1
ATOM 772 C C . MET A 1 94 ? -16.496 14.688 34.295 1.00 76.25 94 MET A C 1
ATOM 774 O O . MET A 1 94 ? -17.100 14.734 35.370 1.00 76.25 94 MET A O 1
ATOM 778 N N . LYS A 1 95 ? -15.283 15.242 34.136 1.00 75.50 95 LYS A N 1
ATOM 779 C CA . LYS A 1 95 ? -14.542 15.901 35.233 1.00 75.50 95 LYS A CA 1
ATOM 780 C C . LYS A 1 95 ? -15.328 17.066 35.844 1.00 75.50 95 LYS A C 1
ATOM 782 O O . LYS A 1 95 ? -15.421 17.178 37.066 1.00 75.50 95 LYS A O 1
ATOM 787 N N . LYS A 1 96 ? -15.981 17.893 35.017 1.00 71.94 96 LYS A N 1
ATOM 788 C CA . LYS A 1 96 ? -16.821 19.011 35.493 1.00 71.94 96 LYS A CA 1
ATOM 789 C C . LYS A 1 96 ? -18.051 18.527 36.276 1.00 71.94 96 LYS A C 1
ATOM 791 O O . LYS A 1 96 ? -18.423 19.130 37.283 1.00 71.94 96 LYS A O 1
ATOM 796 N N . LYS A 1 97 ? -18.666 17.415 35.855 1.00 70.62 97 LYS A N 1
ATOM 797 C CA . LYS A 1 97 ? -19.807 16.793 36.553 1.00 70.62 97 LYS A CA 1
ATOM 798 C C . LYS A 1 97 ? -19.390 16.185 37.899 1.00 70.62 97 LYS A C 1
ATOM 800 O O . LYS A 1 97 ? -20.126 16.318 38.877 1.00 70.62 97 LYS A O 1
ATOM 805 N N . GLN A 1 98 ? -18.200 15.588 37.971 1.00 66.69 98 GLN A N 1
ATOM 806 C CA . GLN A 1 98 ? -17.628 15.037 39.204 1.00 66.69 98 GLN A CA 1
ATOM 807 C C . GLN A 1 98 ? -17.295 16.145 40.219 1.00 66.69 98 GLN A C 1
ATOM 809 O O . GLN A 1 98 ? -17.672 16.042 41.384 1.00 66.69 98 GLN A O 1
ATOM 814 N N . GLN A 1 99 ? -16.723 17.267 39.769 1.00 65.69 99 GLN A N 1
ATOM 815 C CA . GLN A 1 99 ? -16.435 18.427 40.625 1.00 65.69 99 GLN A CA 1
ATOM 816 C C . GLN A 1 99 ? -17.708 19.063 41.221 1.00 65.69 99 GLN A C 1
ATOM 818 O O . GLN A 1 99 ? -17.724 19.457 42.389 1.00 65.69 99 GLN A O 1
ATOM 823 N N . ASN A 1 100 ? -18.807 19.102 40.456 1.00 63.25 100 ASN A N 1
ATOM 824 C CA . ASN A 1 100 ? -20.106 19.565 40.958 1.00 63.25 100 ASN A CA 1
ATOM 825 C C . ASN A 1 100 ? -20.743 18.593 41.969 1.00 63.25 100 ASN A C 1
ATOM 827 O O . ASN A 1 100 ? -21.368 19.047 42.927 1.00 63.25 100 ASN A O 1
ATOM 831 N N . ARG A 1 101 ? -20.555 17.274 41.810 1.00 59.50 101 ARG A N 1
ATOM 832 C CA . ARG A 1 101 ? -20.993 16.271 42.800 1.00 59.50 101 ARG A CA 1
ATOM 833 C C . ARG A 1 101 ? -20.242 16.400 44.129 1.00 59.50 101 ARG A C 1
ATOM 835 O O . ARG A 1 101 ? -20.869 16.309 45.181 1.00 59.50 101 ARG A O 1
ATOM 842 N N . ILE A 1 102 ? -18.937 16.681 44.093 1.00 59.00 102 ILE A N 1
ATOM 843 C CA . ILE A 1 102 ? -18.114 16.883 45.299 1.00 59.00 102 ILE A CA 1
ATOM 844 C C . ILE A 1 102 ? -18.591 18.114 46.086 1.00 59.00 102 ILE A C 1
ATOM 846 O O . ILE A 1 102 ? -18.740 18.048 47.304 1.00 59.00 102 ILE A O 1
ATOM 850 N N . ARG A 1 103 ? -18.942 19.211 45.400 1.00 58.31 103 ARG A N 1
ATOM 851 C CA . ARG A 1 103 ? -19.487 20.420 46.048 1.00 58.31 103 ARG A CA 1
ATOM 852 C C . ARG A 1 103 ? -20.860 20.212 46.700 1.00 58.31 103 ARG A C 1
ATOM 854 O O . ARG A 1 103 ? -21.163 20.886 47.679 1.00 58.31 103 ARG A O 1
ATOM 861 N N . GLN A 1 104 ? -21.681 19.283 46.203 1.00 56.22 104 GLN A N 1
ATOM 862 C CA . GLN A 1 104 ? -23.001 18.986 46.781 1.00 56.22 104 GLN A CA 1
ATOM 863 C C . GLN A 1 104 ? -22.966 17.991 47.958 1.00 56.22 104 GLN A C 1
ATOM 865 O O . GLN A 1 104 ? -23.936 17.917 48.710 1.00 56.22 104 GLN A O 1
ATOM 870 N N . LYS A 1 105 ? -21.856 17.271 48.184 1.00 50.56 105 LYS A N 1
ATOM 871 C CA . LYS A 1 105 ? -21.716 16.290 49.282 1.00 50.56 105 LYS A CA 1
ATOM 872 C C . LYS A 1 105 ? -21.339 16.923 50.641 1.00 50.56 105 LYS A C 1
ATOM 874 O O . LYS A 1 105 ? -21.278 16.222 51.641 1.00 50.56 105 LYS A O 1
ATOM 879 N N . GLY A 1 106 ? -21.153 18.246 50.708 1.00 47.69 106 GLY A N 1
ATOM 880 C CA . GLY A 1 106 ? -20.754 18.983 51.921 1.00 47.69 106 GLY A CA 1
ATOM 881 C C . GLY A 1 106 ? -21.871 19.370 52.908 1.00 47.69 106 GLY A C 1
ATOM 882 O O . GLY A 1 106 ? -21.620 20.168 53.805 1.00 47.69 106 GLY A O 1
ATOM 883 N N . LYS A 1 107 ? -23.106 18.870 52.759 1.00 51.66 107 LYS A N 1
ATOM 884 C CA . LYS A 1 107 ? -24.226 19.195 53.670 1.00 51.66 107 LYS A CA 1
ATOM 885 C C . LYS A 1 107 ? -25.109 17.990 54.013 1.00 51.66 107 LYS A C 1
ATOM 887 O O . LYS A 1 107 ? -26.318 18.082 53.840 1.00 51.66 107 LYS A O 1
ATOM 892 N N . ARG A 1 108 ? -24.567 16.863 54.490 1.00 43.41 108 ARG A N 1
ATOM 893 C CA . ARG A 1 108 ? -25.365 15.845 55.215 1.00 43.41 108 ARG A CA 1
ATOM 894 C C . ARG A 1 108 ? -24.534 15.160 56.309 1.00 43.41 108 ARG A C 1
ATOM 896 O O . ARG A 1 108 ? -23.340 14.963 56.095 1.00 43.41 108 ARG A O 1
ATOM 903 N N . PRO A 1 109 ? -25.135 14.847 57.474 1.00 45.56 109 PRO A N 1
ATOM 904 C CA . PRO A 1 109 ? -24.417 14.295 58.611 1.00 45.56 109 PRO A CA 1
ATOM 905 C C . PRO A 1 109 ? -24.007 12.838 58.368 1.00 45.56 109 PRO A C 1
ATOM 907 O O . PRO A 1 109 ? -24.661 12.091 57.642 1.00 45.56 109 PRO A O 1
ATOM 910 N N . ARG A 1 110 ? -22.881 12.505 58.999 1.00 46.25 110 ARG A N 1
ATOM 911 C CA . ARG A 1 110 ? -22.144 11.240 59.038 1.00 46.25 110 ARG A CA 1
ATOM 912 C C . ARG A 1 110 ? -23.058 10.016 59.194 1.00 46.25 110 ARG A C 1
ATOM 914 O O . ARG A 1 110 ? -23.741 9.891 60.203 1.00 46.25 110 ARG A O 1
ATOM 921 N N . HIS A 1 111 ? -22.992 9.095 58.234 1.00 38.12 111 HIS A N 1
ATOM 922 C CA . HIS A 1 111 ? -23.379 7.699 58.428 1.00 38.12 111 HIS A CA 1
ATOM 923 C C . HIS A 1 111 ? -22.316 6.805 57.786 1.00 38.12 111 HIS A C 1
ATOM 925 O O . HIS A 1 111 ? -21.882 7.040 56.660 1.00 38.12 111 HIS A O 1
ATOM 931 N N . GLU A 1 112 ? -21.866 5.840 58.570 1.00 52.69 112 GLU A N 1
ATOM 932 C CA . GLU A 1 112 ? -20.754 4.934 58.334 1.00 52.69 112 GLU A CA 1
ATOM 933 C C . GLU A 1 112 ? -21.252 3.680 57.628 1.00 52.69 112 GLU A C 1
ATOM 935 O O . GLU A 1 112 ? -22.083 2.980 58.194 1.00 52.69 112 GLU A O 1
ATOM 940 N N . SER A 1 113 ? -20.791 3.409 56.402 1.00 40.84 113 SER A N 1
ATOM 941 C CA . SER A 1 113 ? -20.857 2.082 55.768 1.00 40.84 113 SER A CA 1
ATOM 942 C C . SER A 1 113 ? -19.955 2.018 54.527 1.00 40.84 113 SER A C 1
ATOM 944 O O . SER A 1 113 ? -20.132 2.807 53.604 1.00 40.84 113 SER A O 1
ATOM 946 N N . THR A 1 114 ? -19.055 1.033 54.546 1.00 41.25 114 THR A N 1
ATOM 947 C CA . THR A 1 114 ? -18.531 0.238 53.418 1.00 41.25 114 THR A CA 1
ATOM 948 C C . THR A 1 114 ? -17.702 0.945 52.341 1.00 41.25 114 THR A C 1
ATOM 950 O O . THR A 1 114 ? -18.199 1.704 51.516 1.00 41.25 114 THR A O 1
ATOM 953 N N . ALA A 1 115 ? -16.406 0.621 52.344 1.00 41.53 115 ALA A N 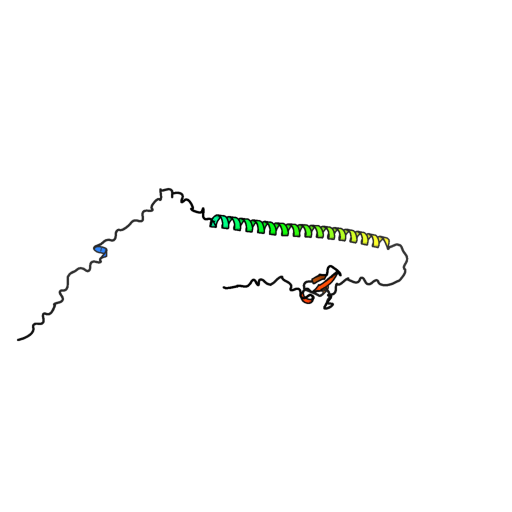1
ATOM 954 C CA . ALA A 1 115 ? -15.466 0.899 51.270 1.00 41.53 115 ALA A CA 1
ATOM 955 C C . ALA A 1 115 ? -15.920 0.196 49.982 1.00 41.53 115 ALA A C 1
ATOM 957 O O . ALA A 1 115 ? -15.948 -1.032 49.920 1.00 41.53 115 ALA A O 1
ATOM 958 N N . GLU A 1 116 ? -16.291 0.981 48.976 1.00 44.75 116 GLU A N 1
ATOM 959 C CA . GLU A 1 116 ? -16.451 0.497 47.610 1.00 44.75 116 GLU A CA 1
ATOM 960 C C . GLU A 1 116 ? -15.061 0.499 46.970 1.00 44.75 116 GLU A C 1
ATOM 962 O O . GLU A 1 116 ? -14.438 1.555 46.835 1.00 44.75 116 GLU A O 1
ATOM 967 N N . SER A 1 117 ? -14.557 -0.708 46.700 1.00 44.50 117 SER A N 1
ATOM 968 C CA . SER A 1 117 ? -13.355 -0.965 45.909 1.00 44.50 117 SER A CA 1
ATOM 969 C C . SER A 1 117 ? -13.539 -0.300 44.548 1.00 44.50 117 SER A C 1
ATOM 971 O O . SER A 1 117 ? -14.485 -0.621 43.831 1.00 44.50 117 SER A O 1
ATOM 973 N N . ASP A 1 118 ? -12.692 0.678 44.234 1.00 46.22 118 ASP A N 1
ATOM 974 C CA . ASP A 1 118 ? -12.557 1.227 42.885 1.00 46.22 118 ASP A CA 1
ATOM 975 C C . ASP A 1 118 ? -11.748 0.180 42.114 1.00 46.22 118 ASP A C 1
ATOM 977 O O . ASP A 1 118 ? -10.521 0.244 42.064 1.00 46.22 118 ASP A O 1
ATOM 981 N N . ASP A 1 119 ? -12.433 -0.881 41.678 1.00 50.66 119 ASP A N 1
ATOM 982 C CA . ASP A 1 119 ? -11.830 -1.951 40.897 1.00 50.66 119 ASP A CA 1
ATOM 983 C C . ASP A 1 119 ? -11.352 -1.331 39.579 1.00 50.66 119 ASP A C 1
ATOM 985 O O . ASP A 1 119 ? -12.131 -0.994 38.687 1.00 50.66 119 ASP A O 1
ATOM 989 N N . GLU A 1 120 ? -10.043 -1.100 39.503 1.00 57.19 120 GLU A N 1
ATOM 990 C CA . GLU A 1 120 ? -9.327 -0.851 38.265 1.00 57.19 120 GLU A CA 1
ATOM 991 C C . GLU A 1 120 ? -9.643 -2.037 37.345 1.00 57.19 120 GLU A C 1
ATOM 993 O O . GLU A 1 120 ? -9.139 -3.135 37.570 1.00 57.19 120 GLU A O 1
ATOM 998 N N . ASP A 1 121 ? -10.554 -1.838 36.382 1.00 67.25 121 ASP A N 1
ATOM 999 C CA . ASP A 1 121 ? -11.054 -2.851 35.438 1.00 67.25 121 ASP A CA 1
ATOM 1000 C C . ASP A 1 121 ? -9.930 -3.355 34.502 1.00 67.25 121 ASP A C 1
ATOM 1002 O O . ASP A 1 121 ? -9.944 -3.132 33.284 1.00 67.25 121 ASP A O 1
ATOM 1006 N N . ASP A 1 122 ? -8.914 -4.011 35.060 1.00 83.31 122 ASP A N 1
ATOM 1007 C CA . ASP A 1 122 ? -7.853 -4.643 34.300 1.00 83.31 122 ASP A CA 1
ATOM 1008 C C . ASP A 1 122 ? -8.422 -5.862 33.576 1.00 8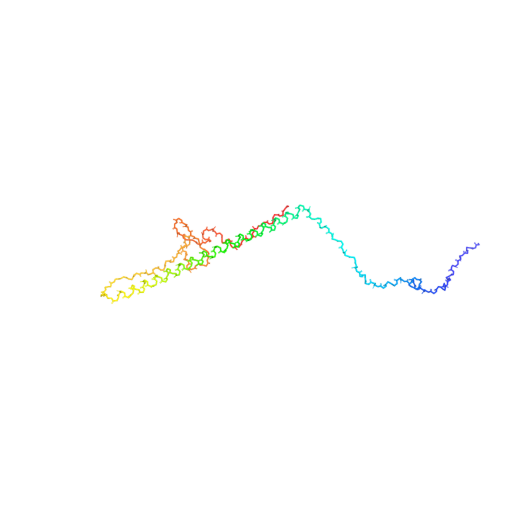3.31 122 ASP A C 1
ATOM 1010 O O . ASP A 1 122 ? -9.124 -6.715 34.130 1.00 83.31 122 ASP A O 1
ATOM 1014 N N . THR A 1 123 ? -8.170 -5.910 32.277 1.00 89.56 123 THR A N 1
ATOM 1015 C CA . THR A 1 123 ? -8.766 -6.901 31.394 1.00 89.56 123 THR A CA 1
ATOM 1016 C C . THR A 1 123 ? -7.849 -8.112 31.315 1.00 89.56 123 THR A C 1
ATOM 1018 O O . THR A 1 123 ? -6.707 -8.002 30.877 1.00 89.56 123 THR A O 1
ATOM 1021 N N . SER A 1 124 ? -8.358 -9.282 31.702 1.00 92.12 124 SER A N 1
ATOM 1022 C CA . SER A 1 124 ? -7.602 -10.536 31.659 1.00 92.12 124 SER A CA 1
ATOM 1023 C C . SER A 1 124 ? -7.738 -11.274 30.322 1.00 92.12 124 SER A C 1
ATOM 1025 O O . SER A 1 124 ? -8.773 -11.226 29.649 1.00 92.12 124 SER A O 1
ATOM 1027 N N . CYS A 1 125 ? -6.678 -11.985 29.939 1.00 92.62 125 CYS A N 1
ATOM 1028 C CA . CYS A 1 125 ? -6.636 -12.845 28.764 1.00 92.62 125 CYS A CA 1
ATOM 1029 C C . CYS A 1 1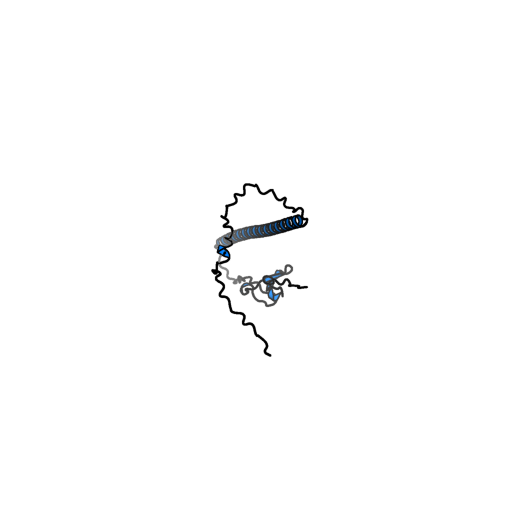25 ? -7.459 -14.123 28.977 1.00 92.62 125 CYS A C 1
ATOM 1031 O O . CYS A 1 125 ? -7.342 -14.803 29.996 1.00 92.62 125 CYS A O 1
ATOM 1033 N N . LEU A 1 126 ? -8.238 -14.511 27.967 1.00 89.38 126 LEU A N 1
ATOM 1034 C CA . LEU A 1 126 ? -9.085 -15.707 27.999 1.00 89.38 126 LEU A CA 1
ATOM 1035 C C . LEU A 1 126 ? -8.354 -17.032 28.209 1.00 89.38 126 LEU A C 1
ATOM 1037 O O . LEU A 1 126 ? -8.975 -17.979 28.688 1.00 89.38 126 LEU A O 1
ATOM 1041 N N . TYR A 1 127 ? -7.091 -17.117 27.799 1.00 90.00 127 TYR A N 1
ATOM 1042 C CA . TYR A 1 127 ? -6.357 -18.381 27.749 1.00 90.00 127 TYR A CA 1
ATOM 1043 C C . TYR A 1 127 ? -5.374 -18.528 28.907 1.00 90.00 127 TYR A C 1
ATOM 1045 O O . TYR A 1 127 ? -5.337 -19.576 29.544 1.00 90.00 127 TYR A O 1
ATOM 1053 N N . CYS A 1 128 ? -4.602 -17.481 29.204 1.00 91.38 128 CYS A N 1
ATOM 1054 C CA . CYS A 1 128 ? -3.582 -17.511 30.255 1.00 91.38 128 CYS A CA 1
ATOM 1055 C C . CYS A 1 128 ? -3.968 -16.718 31.511 1.00 91.38 128 CYS A C 1
ATOM 1057 O O . CYS A 1 128 ? -3.222 -16.732 32.485 1.00 91.38 128 CYS A O 1
ATOM 1059 N N . SER A 1 129 ? -5.105 -16.008 31.495 1.00 88.75 129 SER A N 1
ATOM 1060 C CA . SER A 1 129 ? -5.555 -15.122 32.583 1.00 88.75 129 SER A CA 1
ATOM 1061 C C . SER A 1 129 ? -4.584 -13.991 32.948 1.00 88.75 129 SER A C 1
ATOM 1063 O O . SER A 1 129 ? -4.808 -13.308 33.942 1.00 88.75 129 SER A O 1
ATOM 1065 N N . GLY A 1 130 ? -3.550 -13.751 32.134 1.00 89.31 130 GLY A N 1
ATOM 1066 C CA . GLY A 1 130 ? -2.655 -12.606 32.284 1.00 89.31 130 GLY A CA 1
ATOM 1067 C C . GLY A 1 130 ? -3.395 -11.286 32.079 1.00 89.31 130 GLY A C 1
ATOM 1068 O O . GLY A 1 130 ? -4.377 -11.236 31.337 1.00 89.31 130 GLY A O 1
ATOM 1069 N N . LEU A 1 131 ? -2.937 -10.232 32.745 1.00 92.56 131 LEU A N 1
ATOM 1070 C CA . LEU A 1 131 ? -3.564 -8.913 32.731 1.00 92.56 131 LEU A CA 1
ATOM 1071 C C . LEU A 1 131 ? -3.035 -8.040 31.588 1.00 92.56 131 LEU A C 1
ATOM 1073 O O . LEU A 1 131 ? -1.868 -8.149 31.195 1.00 92.56 131 LEU A O 1
ATOM 1077 N N . TYR A 1 132 ? -3.882 -7.152 31.065 1.00 89.44 132 TYR A N 1
ATOM 1078 C CA . TYR A 1 132 ? -3.506 -6.217 30.003 1.00 89.44 132 TYR A CA 1
ATOM 1079 C C . TYR A 1 132 ? -2.382 -5.288 30.449 1.00 89.44 132 TYR A C 1
ATOM 1081 O O . TYR A 1 132 ? -1.424 -5.091 29.703 1.00 89.44 132 TYR A O 1
ATOM 1089 N N . SER A 1 133 ? -2.444 -4.788 31.684 1.00 87.44 133 SER A N 1
ATOM 1090 C CA . SER A 1 133 ? -1.439 -3.863 32.222 1.00 87.44 133 SER A CA 1
ATOM 1091 C C . SER A 1 133 ? -0.034 -4.462 32.329 1.00 87.44 133 SER A C 1
ATOM 1093 O O . SER A 1 133 ? 0.952 -3.730 32.282 1.00 87.44 133 SER A O 1
ATOM 1095 N N . GLU A 1 134 ? 0.069 -5.784 32.469 1.00 85.69 134 GLU A N 1
ATOM 1096 C CA . GLU A 1 134 ? 1.340 -6.498 32.646 1.00 85.69 134 GLU A CA 1
ATOM 1097 C C . GLU A 1 134 ? 1.954 -6.968 31.319 1.00 85.69 134 GLU A C 1
ATOM 1099 O O . GLU A 1 134 ? 3.094 -7.433 31.285 1.00 85.69 134 GLU A O 1
ATOM 1104 N N . SER A 1 135 ? 1.212 -6.855 30.216 1.00 84.00 135 SER A N 1
ATOM 1105 C CA . SER A 1 135 ? 1.559 -7.485 28.945 1.00 84.00 135 SER A CA 1
ATOM 1106 C C . SER A 1 135 ? 2.121 -6.484 27.936 1.00 84.00 135 SER A C 1
ATOM 1108 O O . SER A 1 135 ? 1.555 -5.418 27.718 1.00 84.00 135 SER A O 1
ATOM 1110 N N . VAL A 1 136 ? 3.225 -6.854 27.280 1.00 85.31 136 VAL A N 1
ATOM 1111 C CA . VAL A 1 136 ? 3.869 -6.053 26.213 1.00 85.31 136 VAL A CA 1
ATOM 1112 C C . VAL A 1 136 ? 3.398 -6.481 24.810 1.00 85.31 136 VAL A C 1
ATOM 1114 O O . VAL A 1 136 ? 3.633 -5.778 23.831 1.00 85.31 136 VAL A O 1
ATOM 1117 N N . GLU A 1 137 ? 2.725 -7.628 24.714 1.00 86.31 137 GLU A N 1
ATOM 1118 C CA . GLU A 1 137 ? 2.239 -8.234 23.468 1.00 86.31 137 GLU A CA 1
ATOM 1119 C C . GLU A 1 137 ? 0.962 -7.566 22.929 1.00 86.31 137 GLU A C 1
ATOM 1121 O O . GLU A 1 137 ? 0.268 -6.842 23.646 1.00 86.31 137 GLU A O 1
ATOM 1126 N N . GLY A 1 138 ? 0.631 -7.831 21.660 1.00 88.19 138 GLY A N 1
ATOM 1127 C CA . GLY A 1 138 ? -0.629 -7.415 21.045 1.00 88.19 138 GLY A CA 1
ATOM 1128 C C . GLY A 1 138 ? -1.844 -8.133 21.646 1.00 88.19 138 GLY A C 1
ATOM 1129 O O . GLY A 1 138 ? -1.748 -9.260 22.133 1.00 88.19 138 GLY A O 1
ATOM 1130 N N . TRP A 1 139 ? -3.010 -7.480 21.611 1.00 93.75 139 TRP A N 1
ATOM 1131 C CA . TRP A 1 139 ? -4.267 -8.027 22.132 1.00 93.75 139 TRP A CA 1
ATOM 1132 C C . TRP A 1 139 ? -5.388 -7.953 21.100 1.00 93.75 139 TRP A C 1
ATOM 1134 O O . TRP A 1 139 ? -5.572 -6.938 20.424 1.00 93.75 139 TRP A O 1
ATOM 1144 N N . ILE A 1 140 ? -6.205 -9.002 21.053 1.00 91.19 140 ILE A N 1
ATOM 1145 C CA . ILE A 1 140 ? -7.395 -9.091 20.210 1.00 91.19 140 ILE A CA 1
ATOM 1146 C C . ILE A 1 140 ? -8.665 -9.194 21.056 1.00 91.19 140 ILE A C 1
ATOM 1148 O O . ILE A 1 140 ? -8.671 -9.761 22.150 1.00 91.19 140 ILE A O 1
ATOM 1152 N N . ASN A 1 141 ? -9.770 -8.659 20.532 1.00 93.69 141 ASN A N 1
ATOM 1153 C CA . ASN A 1 141 ? -11.084 -8.725 21.165 1.00 93.69 141 ASN A CA 1
ATOM 1154 C C . ASN A 1 141 ? -12.080 -9.500 20.298 1.00 93.69 141 ASN A C 1
ATOM 1156 O O . ASN A 1 141 ? -12.186 -9.274 19.090 1.00 93.69 141 ASN A O 1
ATOM 1160 N N . TYR A 1 142 ? -12.866 -10.372 20.926 1.00 89.44 142 TYR A N 1
ATOM 1161 C CA . TYR A 1 142 ? -13.932 -11.095 20.248 1.00 89.44 142 TYR A CA 1
ATOM 1162 C C . TYR A 1 142 ? -15.252 -10.319 20.247 1.00 89.44 142 TYR A C 1
ATOM 1164 O O . TYR A 1 142 ? -15.930 -10.217 21.267 1.00 89.44 142 TYR A O 1
ATOM 1172 N N . ILE A 1 143 ? -15.694 -9.890 19.064 1.00 86.94 143 ILE A N 1
ATOM 1173 C CA . ILE A 1 143 ? -16.854 -8.999 18.865 1.00 86.94 143 ILE A CA 1
ATOM 1174 C C . ILE A 1 143 ? -18.159 -9.508 19.506 1.00 86.94 143 ILE A C 1
ATOM 1176 O O . ILE A 1 143 ? -18.986 -8.702 19.922 1.00 86.94 143 ILE A O 1
ATOM 1180 N N . LYS A 1 144 ? -18.396 -10.828 19.586 1.00 86.12 144 LYS A N 1
ATOM 1181 C CA . LYS A 1 144 ? -19.684 -11.326 20.114 1.00 86.12 144 LYS A CA 1
ATOM 1182 C C . LYS A 1 144 ? -19.745 -11.382 21.638 1.00 86.12 144 LYS A C 1
ATOM 1184 O O . LYS A 1 144 ? -20.841 -11.354 22.183 1.00 86.12 144 LYS A O 1
ATOM 1189 N N . CYS A 1 145 ? -18.609 -11.527 22.320 1.00 87.25 145 CYS A N 1
ATOM 1190 C CA . CYS A 1 145 ? -18.577 -11.666 23.780 1.00 87.25 145 CYS A CA 1
ATOM 1191 C C . CYS A 1 145 ? -17.709 -10.615 24.477 1.00 87.25 145 CYS A C 1
ATOM 1193 O O . CYS A 1 145 ? -17.626 -10.632 25.700 1.00 87.25 145 CYS A O 1
ATOM 1195 N N . ASN A 1 146 ? -17.107 -9.697 23.714 1.00 83.56 146 ASN A N 1
ATOM 1196 C CA . ASN A 1 146 ? -16.214 -8.631 24.165 1.00 83.56 146 ASN A CA 1
ATOM 1197 C C . ASN A 1 146 ? -15.080 -9.116 25.076 1.00 83.56 146 ASN A C 1
ATOM 1199 O O . ASN A 1 146 ? -14.545 -8.338 25.862 1.00 83.56 146 ASN A O 1
ATOM 1203 N N . LYS A 1 147 ? -14.704 -10.390 24.961 1.00 89.62 147 LYS A N 1
ATOM 1204 C CA . LYS A 1 147 ? -13.597 -10.969 25.711 1.00 89.62 147 LYS A CA 1
ATOM 1205 C C . LYS A 1 147 ? -12.283 -10.747 24.964 1.00 89.62 147 LYS A C 1
ATOM 1207 O O . LYS A 1 147 ? -12.282 -10.635 23.737 1.00 89.62 147 LYS A O 1
ATOM 1212 N N . TRP A 1 148 ? -11.189 -10.703 25.710 1.00 93.44 148 TRP A N 1
ATOM 1213 C CA . TRP A 1 148 ? -9.876 -10.303 25.220 1.00 93.44 148 TRP A CA 1
ATOM 1214 C C . TRP A 1 148 ? -8.848 -11.424 25.370 1.00 93.44 148 TRP A C 1
ATOM 1216 O O . TRP A 1 148 ? -8.929 -12.229 26.293 1.00 93.44 148 TRP A O 1
ATOM 1226 N N . ALA A 1 149 ? -7.884 -11.487 24.461 1.00 93.62 149 ALA A N 1
ATOM 1227 C CA . ALA A 1 149 ? -6.777 -12.434 24.519 1.00 93.62 149 ALA A CA 1
ATOM 1228 C C . ALA A 1 149 ? -5.515 -11.815 23.911 1.00 93.62 149 ALA A C 1
ATOM 1230 O O . ALA A 1 149 ? -5.628 -10.968 23.024 1.00 93.62 149 ALA A O 1
ATOM 1231 N N . HIS A 1 150 ? -4.335 -12.261 24.346 1.00 92.56 150 HIS A N 1
ATOM 1232 C CA . HIS A 1 150 ? -3.084 -11.975 23.635 1.00 92.56 150 HIS A CA 1
ATOM 1233 C C . HIS A 1 150 ? -3.138 -12.543 22.213 1.00 92.56 150 HIS A C 1
ATOM 1235 O O . HIS A 1 150 ? -3.722 -13.612 22.014 1.00 92.56 150 HIS A O 1
ATOM 1241 N N . CYS A 1 151 ? -2.504 -11.877 21.247 1.00 88.75 151 CYS A N 1
ATOM 1242 C CA . CYS A 1 151 ? -2.369 -12.379 19.875 1.00 88.75 151 CYS A CA 1
ATOM 1243 C C . CYS A 1 151 ? -1.747 -13.784 19.860 1.00 88.75 151 CYS A C 1
ATOM 1245 O O . CYS A 1 151 ? -2.362 -14.717 19.342 1.00 88.75 151 CYS A O 1
ATOM 1247 N N . GLY A 1 152 ? -0.627 -13.972 20.574 1.00 87.31 152 GLY A N 1
ATOM 1248 C CA .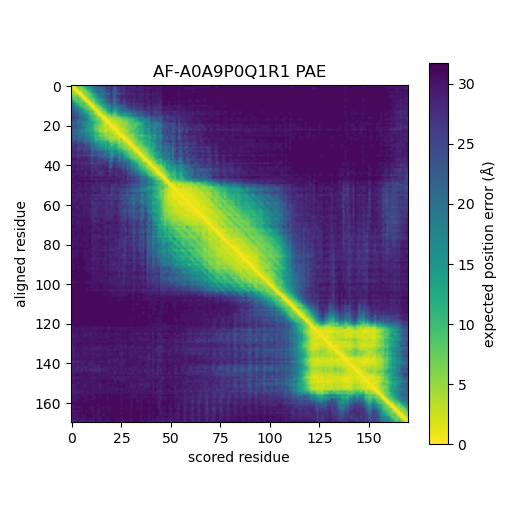 GLY A 1 152 ? 0.037 -15.273 20.705 1.00 87.31 152 GLY A CA 1
ATOM 1249 C C . GLY A 1 152 ? -0.795 -16.335 21.435 1.00 87.31 152 GLY A C 1
ATOM 1250 O O . GLY A 1 152 ? -0.712 -17.516 21.117 1.00 87.31 152 GLY A O 1
ATOM 1251 N N . CYS A 1 153 ? -1.668 -15.940 22.370 1.00 88.75 153 CYS A N 1
ATOM 1252 C CA . CYS A 1 153 ? -2.586 -16.882 23.024 1.00 88.75 153 CYS A CA 1
ATOM 1253 C C . CYS A 1 153 ? -3.749 -17.313 22.119 1.00 88.75 153 CYS A C 1
ATOM 1255 O O . CYS A 1 153 ? -4.333 -18.373 22.330 1.00 88.75 153 CYS A O 1
ATOM 1257 N N . ALA A 1 154 ? -4.122 -16.478 21.153 1.00 87.06 154 ALA A N 1
ATOM 1258 C CA . ALA A 1 154 ? -5.166 -16.774 20.184 1.00 87.06 154 ALA A CA 1
ATOM 1259 C C . ALA A 1 154 ? -4.628 -17.423 18.899 1.00 87.06 154 ALA A C 1
ATOM 1261 O O . ALA A 1 154 ? -5.411 -17.599 17.965 1.00 87.06 154 ALA A O 1
ATOM 1262 N N . ASP A 1 155 ? -3.332 -17.763 18.870 1.00 78.69 155 ASP A N 1
ATOM 1263 C CA . ASP A 1 155 ? -2.624 -18.310 17.706 1.00 78.69 155 ASP A CA 1
ATOM 1264 C C . ASP A 1 155 ? -2.784 -17.420 16.460 1.00 78.69 155 ASP A C 1
ATOM 1266 O O . ASP A 1 155 ? -2.916 -17.877 15.326 1.00 78.69 155 ASP A O 1
ATOM 1270 N N . VAL A 1 156 ? -2.857 -16.109 16.701 1.00 71.19 156 VAL A N 1
ATOM 1271 C CA . VAL A 1 156 ? -2.825 -15.091 15.659 1.00 71.19 156 VAL A CA 1
ATOM 1272 C C . VAL A 1 156 ? -1.398 -14.581 15.636 1.00 71.19 156 VAL A C 1
ATOM 1274 O O . VAL A 1 156 ? -0.969 -13.908 16.574 1.00 71.19 156 VAL A O 1
ATOM 1277 N N . GLU A 1 157 ? -0.661 -14.950 14.592 1.00 60.72 157 GLU A N 1
ATOM 1278 C CA . GLU A 1 157 ? 0.679 -14.425 14.356 1.00 60.72 157 GLU A CA 1
ATOM 1279 C C . GLU A 1 157 ? 0.605 -12.892 14.297 1.00 60.72 157 GLU A C 1
ATOM 1281 O O . GLU A 1 157 ? -0.253 -12.314 13.621 1.00 60.72 157 GLU A O 1
ATOM 1286 N N . ASP A 1 158 ? 1.474 -12.222 15.057 1.00 59.12 158 ASP A N 1
ATOM 1287 C CA . ASP A 1 158 ? 1.669 -10.781 14.946 1.00 59.12 158 ASP A CA 1
ATOM 1288 C C . ASP A 1 158 ? 2.350 -10.521 13.589 1.00 59.12 158 ASP A C 1
ATOM 1290 O O . ASP A 1 158 ? 3.573 -10.504 13.468 1.00 59.12 158 ASP A O 1
ATOM 1294 N N . ASP A 1 159 ? 1.522 -10.385 12.552 1.00 54.78 159 ASP A N 1
ATOM 1295 C CA . ASP A 1 159 ? 1.831 -10.273 11.114 1.00 54.78 159 ASP A CA 1
ATOM 1296 C C . ASP A 1 159 ? 2.647 -9.013 10.715 1.00 54.78 159 ASP A C 1
ATOM 1298 O O . ASP A 1 159 ? 2.544 -8.501 9.598 1.00 54.78 159 ASP A O 1
ATOM 1302 N N . ASP A 1 160 ? 3.480 -8.475 11.605 1.00 57.34 160 ASP A N 1
ATOM 1303 C CA . ASP A 1 160 ? 4.341 -7.323 11.318 1.00 57.34 160 ASP A CA 1
ATOM 1304 C C . ASP A 1 160 ? 5.712 -7.726 10.735 1.00 57.34 160 ASP A C 1
ATOM 1306 O O . ASP A 1 160 ? 6.517 -6.846 10.417 1.00 57.34 160 ASP A O 1
ATOM 1310 N N . ASN A 1 161 ? 6.009 -9.024 10.555 1.00 54.50 161 ASN A N 1
ATOM 1311 C CA . ASN A 1 161 ? 7.369 -9.444 10.208 1.00 54.50 161 ASN A CA 1
ATOM 1312 C C . ASN A 1 161 ? 7.504 -10.702 9.324 1.00 54.50 161 ASN A C 1
ATOM 1314 O O . ASN A 1 161 ? 8.333 -11.551 9.629 1.00 54.50 161 ASN A O 1
ATOM 1318 N N . GLU A 1 162 ? 6.790 -10.814 8.197 1.00 50.06 162 GLU A N 1
ATOM 1319 C CA . GLU A 1 162 ? 7.045 -11.915 7.248 1.00 50.06 162 GLU A CA 1
ATOM 1320 C C . GLU A 1 162 ? 6.901 -11.487 5.775 1.00 50.06 162 GLU A C 1
ATOM 1322 O O . GLU A 1 162 ? 5.888 -11.675 5.103 1.00 50.06 162 GLU A O 1
ATOM 1327 N N . ALA A 1 163 ? 7.979 -10.919 5.229 1.00 53.31 163 ALA A N 1
ATOM 1328 C CA . ALA A 1 163 ? 8.186 -10.818 3.788 1.00 53.31 163 ALA A CA 1
ATOM 1329 C C . ALA A 1 163 ? 8.692 -12.164 3.227 1.00 53.31 163 ALA A C 1
ATOM 1331 O O . ALA A 1 163 ? 9.791 -12.234 2.681 1.00 53.31 163 ALA A O 1
ATOM 1332 N N . HIS A 1 164 ? 7.893 -13.231 3.332 1.00 51.66 164 HIS A N 1
ATOM 1333 C CA . HIS A 1 164 ? 8.092 -14.454 2.548 1.00 51.66 164 HIS A CA 1
ATOM 1334 C C . HIS A 1 164 ? 7.136 -14.464 1.355 1.00 51.66 164 HIS A C 1
ATOM 1336 O O . HIS A 1 164 ? 6.043 -15.022 1.394 1.00 51.66 164 HIS A O 1
ATOM 1342 N N . VAL A 1 165 ? 7.592 -13.900 0.236 1.00 50.62 165 VAL A N 1
ATOM 1343 C CA . VAL A 1 165 ? 7.101 -14.315 -1.083 1.00 50.62 165 VAL A CA 1
ATOM 1344 C C . VAL A 1 165 ? 8.253 -14.969 -1.827 1.00 50.62 165 VAL A C 1
ATOM 1346 O O . VAL A 1 165 ? 9.036 -14.336 -2.528 1.00 50.62 165 VAL A O 1
ATOM 1349 N N . HIS A 1 166 ? 8.372 -16.262 -1.539 1.00 47.00 166 HIS A N 1
ATOM 1350 C CA . HIS A 1 166 ? 8.798 -17.345 -2.414 1.00 47.00 166 HIS A CA 1
ATOM 1351 C C . HIS A 1 166 ? 9.453 -16.936 -3.742 1.00 47.00 166 HIS A C 1
ATOM 1353 O O . HIS A 1 166 ? 8.801 -16.655 -4.749 1.00 47.00 166 HIS A O 1
ATOM 1359 N N . LEU A 1 167 ? 10.779 -17.049 -3.746 1.00 47.03 167 LEU A N 1
ATOM 1360 C CA . LEU A 1 167 ? 11.595 -17.240 -4.932 1.00 47.03 167 LEU A CA 1
ATOM 1361 C C . LEU A 1 167 ? 11.231 -18.600 -5.564 1.00 47.03 167 LEU A C 1
ATOM 1363 O O . LEU A 1 167 ? 11.846 -19.617 -5.253 1.00 47.03 167 LEU A O 1
ATOM 1367 N N . PHE A 1 168 ? 10.225 -18.649 -6.439 1.00 48.47 168 PHE A N 1
ATOM 1368 C CA . PHE A 1 168 ? 10.102 -19.760 -7.383 1.00 48.47 168 PHE A CA 1
ATOM 1369 C C . PHE A 1 168 ? 10.953 -19.447 -8.610 1.00 48.47 168 PHE A C 1
ATOM 1371 O O . PHE A 1 168 ? 10.520 -18.811 -9.566 1.00 48.47 168 PHE A O 1
ATOM 1378 N N . ILE A 1 169 ? 12.204 -19.899 -8.530 1.00 47.88 169 ILE A N 1
ATOM 1379 C CA . ILE A 1 169 ? 12.970 -20.329 -9.695 1.00 47.88 169 ILE A CA 1
ATOM 1380 C C . ILE A 1 169 ? 12.185 -21.487 -10.314 1.00 47.88 169 ILE A C 1
ATOM 1382 O O . ILE A 1 169 ? 12.037 -22.510 -9.649 1.00 47.88 169 ILE A O 1
ATOM 1386 N N . LEU A 1 170 ? 11.707 -21.315 -11.546 1.00 51.94 170 LEU A N 1
ATOM 1387 C CA . LEU A 1 170 ? 11.734 -22.306 -12.628 1.00 51.94 170 LEU A CA 1
ATOM 1388 C C . LEU A 1 170 ? 11.608 -21.568 -13.966 1.00 51.94 170 LEU A C 1
ATOM 1390 O O . LEU A 1 170 ? 10.608 -20.839 -14.143 1.00 51.94 170 LEU A O 1
#

Secondary structure (DSSP, 8-state):
-PPP---------------HHHHS-------------SPPP--------HHHHHHHHHHHHHHHHHHHHHHHHHHHHHHHHHHHHHHHHHHHHHHHHHHHHHHHTTSS-------------PPBBTTT--BGGG--S-EEEETTTTEEEETGGGT---TTS---------